Protein AF-A0A819MFK1-F1 (afdb_monomer_lite)

Foldseek 3Di:
DVLLLVLLVVLVVCVVVVPPPSVVSLVVSCVVPVDDSVSSVVSNVVVVVVVVVVVVPDDPDPPDPPVDPPPPPDPPPDDDD

Structure (mmCIF, N/CA/C/O backbone):
data_AF-A0A819MFK1-F1
#
_entry.id   AF-A0A819MFK1-F1
#
loop_
_atom_site.group_PDB
_atom_site.id
_atom_site.type_symbol
_atom_site.label_atom_id
_atom_site.label_alt_id
_atom_site.label_comp_id
_atom_site.label_asym_id
_atom_site.label_entity_id
_atom_site.label_seq_id
_atom_site.pdbx_PDB_ins_code
_atom_site.Cartn_x
_atom_site.Cartn_y
_atom_site.Cartn_z
_atom_site.occupancy
_atom_site.B_iso_or_equiv
_atom_site.auth_seq_id
_atom_site.auth_comp_id
_atom_site.auth_asym_id
_atom_site.auth_atom_id
_atom_site.pdbx_PDB_model_num
ATOM 1 N N . ARG A 1 1 ? 2.968 7.637 -10.183 1.00 85.06 1 ARG A N 1
ATOM 2 C CA . ARG A 1 1 ? 2.308 6.899 -11.295 1.00 85.06 1 ARG A CA 1
ATOM 3 C C . ARG A 1 1 ? 1.088 6.165 -10.742 1.00 85.06 1 ARG A C 1
ATOM 5 O O . ARG A 1 1 ? 1.209 5.658 -9.630 1.00 85.06 1 ARG A O 1
ATOM 12 N N . PRO A 1 2 ? -0.042 6.079 -11.470 1.00 90.62 2 PRO A N 1
ATOM 13 C CA . PRO A 1 2 ? -1.251 5.401 -10.984 1.00 90.62 2 PRO A CA 1
ATOM 14 C C . PRO A 1 2 ? -1.019 3.946 -10.550 1.00 90.62 2 PRO A C 1
ATOM 16 O O . PRO A 1 2 ? -1.563 3.512 -9.544 1.00 90.62 2 PRO A O 1
ATOM 19 N N . SER A 1 3 ? -0.146 3.219 -11.250 1.00 91.06 3 SER A N 1
ATOM 20 C CA . SER A 1 3 ? 0.230 1.836 -10.926 1.00 91.06 3 SER A CA 1
ATOM 21 C C . SER A 1 3 ? 0.900 1.690 -9.551 1.00 91.06 3 SER A C 1
ATOM 23 O O . SER A 1 3 ? 0.540 0.806 -8.774 1.00 91.06 3 SER A O 1
ATOM 25 N N . ILE A 1 4 ? 1.831 2.590 -9.220 1.00 91.19 4 ILE A N 1
ATOM 26 C CA . ILE A 1 4 ? 2.515 2.618 -7.916 1.00 91.19 4 ILE A CA 1
ATOM 27 C C . ILE A 1 4 ? 1.507 2.925 -6.803 1.00 91.19 4 ILE A C 1
ATOM 29 O O . ILE A 1 4 ? 1.505 2.251 -5.777 1.00 91.19 4 ILE A O 1
ATOM 33 N N . LEU A 1 5 ? 0.604 3.888 -7.033 1.00 91.94 5 LEU A N 1
ATOM 34 C CA . LEU A 1 5 ? -0.459 4.228 -6.084 1.00 91.94 5 LEU A CA 1
ATOM 35 C C . LEU A 1 5 ? -1.386 3.030 -5.828 1.00 91.94 5 LEU A C 1
ATOM 37 O O . LEU A 1 5 ? -1.598 2.659 -4.678 1.00 91.94 5 LEU A O 1
ATOM 41 N N . ALA A 1 6 ? -1.887 2.391 -6.890 1.00 91.38 6 ALA A N 1
ATOM 42 C CA . ALA A 1 6 ? -2.756 1.220 -6.783 1.00 91.38 6 ALA A CA 1
ATOM 43 C C . ALA A 1 6 ? -2.089 0.081 -5.996 1.00 91.38 6 ALA A C 1
ATOM 45 O O . ALA A 1 6 ? -2.722 -0.558 -5.160 1.00 91.38 6 ALA A O 1
ATOM 46 N N . SER A 1 7 ? -0.793 -0.133 -6.203 1.00 92.00 7 SER A N 1
ATOM 47 C CA . SER A 1 7 ? -0.067 -1.202 -5.512 1.00 92.00 7 SER A CA 1
ATOM 48 C C . SER A 1 7 ? 0.248 -0.903 -4.069 1.00 92.00 7 SER A C 1
ATOM 50 O O . SER A 1 7 ? 0.173 -1.792 -3.226 1.00 92.00 7 SER A O 1
ATOM 52 N N . ALA A 1 8 ? 0.549 0.352 -3.767 1.00 91.31 8 ALA A N 1
ATOM 53 C CA . ALA A 1 8 ? 0.696 0.795 -2.398 1.00 91.31 8 ALA A CA 1
ATOM 54 C C . ALA A 1 8 ? -0.639 0.662 -1.627 1.00 91.31 8 ALA A C 1
ATOM 56 O O . ALA A 1 8 ? -0.627 0.226 -0.476 1.00 91.31 8 ALA A O 1
ATOM 57 N N . CYS A 1 9 ? -1.790 0.904 -2.273 1.00 91.50 9 CYS A N 1
ATOM 58 C CA . CYS A 1 9 ? -3.114 0.609 -1.704 1.00 91.50 9 CYS A CA 1
ATOM 59 C C . CYS A 1 9 ? -3.331 -0.896 -1.467 1.00 91.50 9 CYS A C 1
ATOM 61 O O . CYS A 1 9 ? -3.802 -1.281 -0.399 1.00 91.50 9 CYS A O 1
ATOM 63 N N . ILE A 1 10 ? -2.975 -1.752 -2.433 1.00 89.69 10 ILE A N 1
ATOM 64 C CA . ILE A 1 10 ? -3.073 -3.217 -2.293 1.00 89.69 10 ILE A CA 1
ATOM 65 C C . ILE A 1 10 ? -2.209 -3.698 -1.122 1.00 89.69 10 ILE A C 1
ATOM 67 O O . ILE A 1 10 ? -2.691 -4.428 -0.257 1.00 89.69 10 ILE A O 1
ATOM 71 N N . LYS A 1 11 ? -0.958 -3.233 -1.045 1.00 87.94 11 LYS A N 1
ATOM 72 C CA . LYS A 1 11 ? -0.040 -3.521 0.063 1.00 87.94 11 LYS A CA 1
ATOM 73 C C . LYS A 1 11 ? -0.637 -3.115 1.415 1.00 87.94 11 LYS A C 1
ATOM 75 O O . LYS A 1 11 ? -0.606 -3.909 2.355 1.00 87.94 11 LYS A O 1
ATOM 80 N N . ALA A 1 12 ? -1.220 -1.918 1.506 1.00 88.31 12 ALA A N 1
ATOM 81 C CA . ALA A 1 12 ? -1.888 -1.445 2.718 1.00 88.31 12 ALA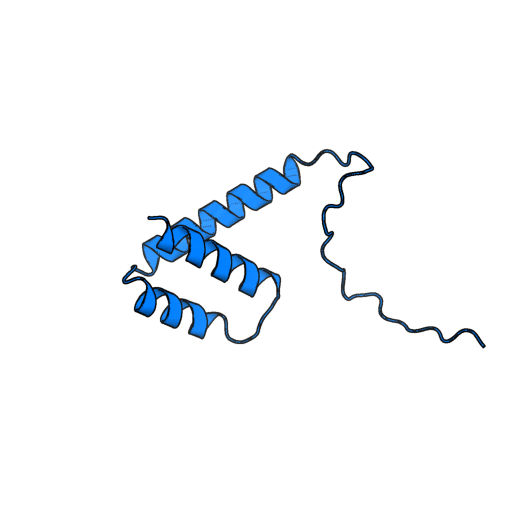 A CA 1
ATOM 82 C C . ALA A 1 12 ? -3.094 -2.308 3.108 1.00 88.31 12 ALA A C 1
ATOM 84 O O . ALA A 1 12 ? -3.220 -2.682 4.273 1.00 88.31 12 ALA A O 1
ATOM 85 N N . ALA A 1 13 ? -3.934 -2.692 2.144 1.00 87.81 13 ALA A N 1
ATOM 86 C CA . ALA A 1 13 ? -5.079 -3.562 2.396 1.00 87.81 13 ALA A CA 1
ATOM 87 C C . ALA A 1 13 ? -4.648 -4.947 2.903 1.00 87.81 13 ALA A C 1
ATOM 89 O O . ALA A 1 13 ? -5.188 -5.440 3.889 1.00 87.81 13 ALA A O 1
ATOM 90 N N . ILE A 1 14 ? -3.638 -5.555 2.279 1.00 86.06 14 ILE A N 1
ATOM 91 C CA . ILE A 1 14 ? -3.115 -6.872 2.670 1.00 86.06 14 ILE A CA 1
ATOM 92 C C . ILE A 1 14 ? -2.553 -6.832 4.093 1.00 86.06 14 ILE A C 1
ATOM 94 O O . ILE A 1 14 ? -2.842 -7.732 4.887 1.00 86.06 14 ILE A O 1
ATOM 98 N N . LYS A 1 15 ? -1.788 -5.786 4.430 1.00 83.88 15 LYS A N 1
ATOM 99 C CA . LYS A 1 15 ? -1.258 -5.610 5.786 1.00 83.88 15 LYS A CA 1
ATOM 100 C C . LYS A 1 15 ? -2.381 -5.401 6.805 1.00 83.88 15 LYS A C 1
ATOM 102 O O . LYS A 1 15 ? -2.354 -6.032 7.855 1.00 83.88 15 LYS A O 1
ATOM 107 N N . GLY A 1 16 ? -3.382 -4.576 6.487 1.00 82.31 16 GLY A N 1
ATOM 108 C CA . GLY A 1 16 ? -4.545 -4.345 7.353 1.00 82.31 16 GLY A CA 1
ATOM 109 C C . GLY A 1 16 ? -5.389 -5.603 7.586 1.00 82.31 16 GLY A C 1
ATOM 110 O O . GLY A 1 16 ? -5.884 -5.821 8.687 1.00 82.31 16 GLY A O 1
ATOM 111 N N . LEU A 1 17 ? -5.493 -6.473 6.579 1.00 84.25 17 LEU A N 1
ATOM 112 C CA . LEU A 1 17 ? -6.170 -7.770 6.671 1.00 84.25 17 LEU A CA 1
ATOM 113 C C . LEU A 1 17 ? -5.325 -8.862 7.351 1.00 84.25 17 LEU A C 1
ATOM 115 O O . LEU A 1 17 ? -5.789 -9.994 7.475 1.00 84.25 17 LEU A O 1
ATOM 119 N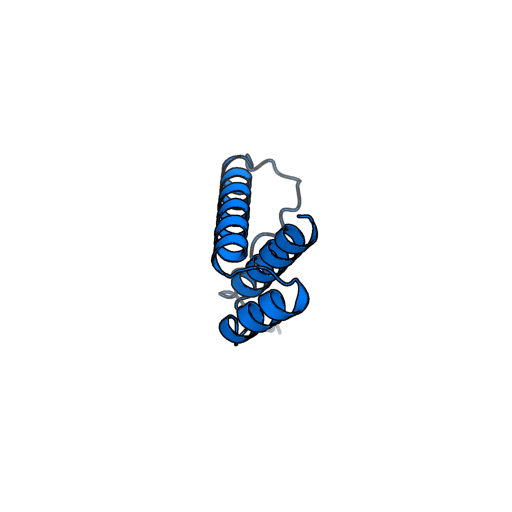 N . SER A 1 18 ? -4.098 -8.551 7.787 1.00 81.69 18 SER A N 1
ATOM 120 C CA . SER A 1 18 ? -3.167 -9.503 8.413 1.00 81.69 18 SER A CA 1
ATOM 121 C C . SER A 1 18 ? -2.955 -10.783 7.592 1.00 81.69 18 SER A C 1
ATOM 123 O O . SER A 1 18 ? -2.803 -11.879 8.140 1.00 81.69 18 SER A O 1
ATOM 125 N N . LEU A 1 19 ? -2.958 -10.662 6.261 1.00 75.81 19 LEU A N 1
ATOM 126 C CA . LEU A 1 19 ? -2.736 -11.809 5.385 1.00 75.81 19 LEU A CA 1
ATOM 127 C C . LEU A 1 19 ? -1.295 -12.312 5.548 1.00 75.81 19 LEU A C 1
ATOM 129 O O . LEU A 1 19 ? -0.342 -11.533 5.604 1.00 75.81 19 LEU A O 1
ATOM 133 N N . LYS A 1 20 ? -1.126 -13.635 5.622 1.00 75.25 20 LYS A N 1
ATOM 134 C CA . LYS A 1 20 ? 0.201 -14.267 5.681 1.00 75.25 20 LYS A CA 1
ATOM 135 C C . LYS A 1 20 ? 0.969 -13.985 4.373 1.00 75.25 20 LYS A C 1
ATOM 137 O O . LYS A 1 20 ? 0.356 -13.887 3.315 1.00 75.25 20 LYS A O 1
ATOM 142 N N . ASN A 1 21 ? 2.303 -13.910 4.446 1.00 67.94 21 ASN A N 1
ATOM 143 C CA . ASN A 1 21 ? 3.239 -13.754 3.310 1.00 67.94 21 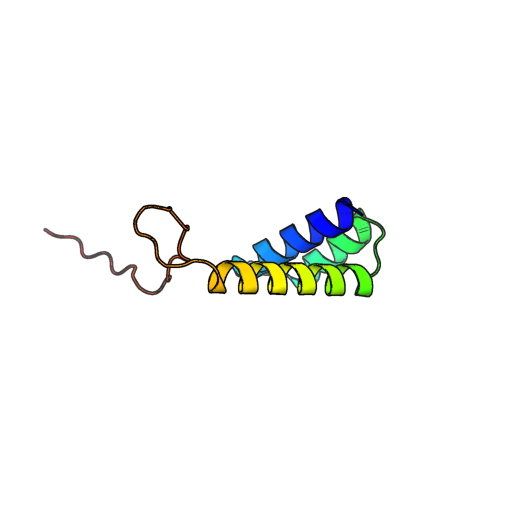ASN A CA 1
ATOM 144 C C . ASN A 1 21 ? 3.366 -12.353 2.667 1.00 67.94 21 ASN A C 1
ATOM 146 O O . ASN A 1 21 ? 3.661 -12.243 1.479 1.00 67.94 21 ASN A O 1
ATOM 150 N N . ILE A 1 22 ? 3.248 -11.272 3.446 1.00 67.69 22 ILE A N 1
ATOM 151 C CA . ILE A 1 22 ? 3.411 -9.878 2.964 1.00 67.69 22 ILE A CA 1
ATOM 152 C C . ILE A 1 22 ? 4.730 -9.655 2.196 1.00 67.69 22 ILE A C 1
ATOM 154 O O . ILE A 1 22 ? 4.747 -8.952 1.190 1.00 67.69 22 ILE A O 1
ATOM 158 N N . HIS A 1 23 ? 5.826 -10.291 2.618 1.00 70.12 23 HIS A N 1
ATOM 159 C CA . HIS A 1 23 ? 7.132 -10.143 1.965 1.00 70.12 23 HIS A CA 1
ATOM 160 C C . HIS A 1 23 ? 7.150 -10.640 0.511 1.00 70.12 23 HIS A C 1
ATOM 162 O O . HIS A 1 23 ? 7.811 -10.042 -0.329 1.00 70.12 23 HIS A O 1
ATOM 168 N N . GLN A 1 24 ? 6.380 -11.684 0.190 1.00 79.38 24 GLN A N 1
ATOM 169 C CA . GLN A 1 24 ? 6.292 -12.205 -1.180 1.00 79.38 24 GLN A CA 1
ATOM 170 C C . GLN A 1 24 ? 5.511 -11.252 -2.093 1.00 79.38 24 GLN A C 1
ATOM 172 O O . GLN A 1 24 ? 5.767 -11.175 -3.291 1.00 79.38 24 GLN A O 1
ATOM 177 N N . ILE A 1 25 ? 4.568 -10.498 -1.527 1.00 80.88 25 ILE A N 1
ATOM 178 C CA . ILE A 1 25 ? 3.718 -9.569 -2.273 1.00 80.88 25 ILE A CA 1
ATOM 179 C C . ILE A 1 25 ? 4.500 -8.335 -2.716 1.00 80.88 25 ILE A C 1
ATOM 181 O O . ILE A 1 25 ? 4.316 -7.889 -3.846 1.00 80.88 25 ILE A O 1
ATOM 185 N N . ASP A 1 26 ? 5.400 -7.824 -1.875 1.00 82.31 26 ASP A N 1
ATOM 186 C CA . ASP A 1 26 ? 6.298 -6.730 -2.258 1.00 82.31 26 ASP A CA 1
ATOM 187 C C . ASP A 1 26 ? 7.115 -7.111 -3.500 1.00 82.31 26 ASP A C 1
ATOM 189 O O . AS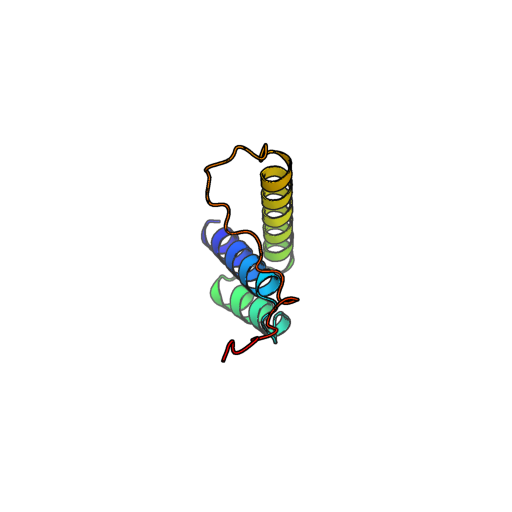P A 1 26 ? 7.113 -6.383 -4.490 1.00 82.31 26 ASP A O 1
ATOM 193 N N . GLU A 1 27 ? 7.731 -8.295 -3.505 1.00 84.19 27 GLU A N 1
ATOM 194 C CA . GLU A 1 27 ? 8.508 -8.768 -4.655 1.00 84.19 27 GLU A CA 1
ATOM 195 C C . GLU A 1 27 ? 7.662 -8.933 -5.926 1.00 84.19 27 GLU A C 1
ATOM 197 O O . GLU A 1 27 ? 8.117 -8.593 -7.022 1.00 84.19 27 GLU A O 1
ATOM 202 N N . ILE A 1 28 ? 6.429 -9.433 -5.796 1.00 85.69 28 ILE A N 1
ATOM 203 C CA . ILE A 1 28 ? 5.495 -9.581 -6.921 1.00 85.69 28 ILE A CA 1
ATOM 204 C C . ILE A 1 28 ? 5.116 -8.207 -7.490 1.00 85.69 28 ILE A C 1
ATOM 206 O O . ILE A 1 28 ? 5.157 -8.009 -8.705 1.00 85.69 28 ILE A O 1
ATOM 210 N N . ILE A 1 29 ? 4.789 -7.243 -6.627 1.00 85.50 29 ILE A N 1
ATOM 211 C CA . ILE A 1 29 ? 4.413 -5.882 -7.027 1.00 85.50 29 ILE A CA 1
ATOM 212 C C . ILE A 1 29 ? 5.563 -5.191 -7.767 1.00 85.50 29 ILE A C 1
ATOM 214 O O . ILE A 1 29 ? 5.342 -4.597 -8.828 1.00 85.50 29 ILE A O 1
ATOM 218 N N . LEU A 1 30 ? 6.786 -5.281 -7.234 1.00 87.69 30 LEU A N 1
ATOM 219 C CA . LEU A 1 30 ? 7.963 -4.667 -7.852 1.00 87.69 30 LEU A CA 1
ATOM 220 C C . LEU A 1 30 ? 8.209 -5.212 -9.262 1.00 87.69 30 LEU A C 1
ATOM 222 O O . LEU A 1 30 ? 8.451 -4.430 -10.185 1.00 87.69 30 LEU A O 1
ATOM 226 N N . LYS A 1 31 ? 8.084 -6.536 -9.438 1.00 87.12 31 LYS A N 1
ATOM 227 C CA . LYS A 1 31 ? 8.235 -7.205 -10.740 1.00 87.12 31 LYS A CA 1
ATOM 228 C C . LYS A 1 31 ? 7.133 -6.818 -11.728 1.00 87.12 31 LYS A C 1
ATOM 230 O O . LYS A 1 31 ? 7.427 -6.595 -12.896 1.00 87.12 31 LYS A O 1
ATOM 235 N N . LEU A 1 32 ? 5.881 -6.707 -11.282 1.00 87.44 32 LEU A N 1
ATOM 236 C CA . LEU A 1 32 ? 4.751 -6.384 -12.164 1.00 87.44 32 LEU A CA 1
ATOM 237 C C . LEU A 1 32 ? 4.798 -4.943 -12.684 1.00 87.44 32 LE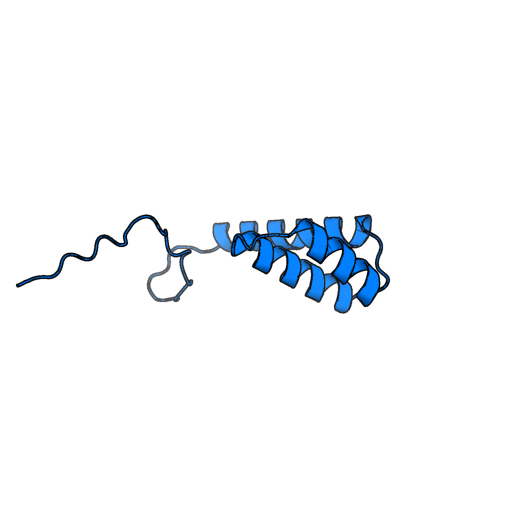U A C 1
ATOM 239 O O . LEU A 1 32 ? 4.489 -4.683 -13.846 1.00 87.44 32 LEU A O 1
ATOM 243 N N . ILE A 1 33 ? 5.174 -3.991 -11.831 1.00 86.75 33 ILE A N 1
ATOM 244 C CA . ILE A 1 33 ? 5.021 -2.555 -12.129 1.00 86.75 33 ILE A CA 1
ATOM 245 C C . ILE A 1 33 ? 6.330 -1.899 -12.539 1.00 86.75 33 ILE A C 1
ATOM 247 O O . ILE A 1 33 ? 6.325 -0.740 -12.957 1.00 86.75 33 ILE A O 1
ATOM 251 N N . HIS A 1 34 ? 7.432 -2.651 -12.485 1.00 86.31 34 HIS A N 1
ATOM 252 C CA . HIS A 1 34 ? 8.766 -2.152 -12.805 1.00 86.31 34 HIS A CA 1
ATOM 253 C C . HIS A 1 34 ? 9.068 -0.885 -11.986 1.00 86.31 34 HIS A C 1
ATOM 255 O O . HIS A 1 34 ? 9.457 0.162 -12.505 1.00 86.31 34 HIS A O 1
ATOM 261 N N . CYS A 1 35 ? 8.791 -0.978 -10.687 1.00 85.00 35 CYS A N 1
ATOM 262 C CA . CYS A 1 35 ? 8.972 0.074 -9.692 1.00 85.00 35 CYS A CA 1
ATOM 263 C C . CYS A 1 35 ? 10.079 -0.358 -8.728 1.00 85.00 35 CYS A C 1
ATOM 265 O O . CYS A 1 35 ? 10.267 -1.553 -8.497 1.00 85.00 35 CYS A O 1
ATOM 267 N N . ASN A 1 36 ? 10.830 0.601 -8.186 1.00 88.06 36 ASN A N 1
ATOM 268 C CA . ASN A 1 36 ? 11.834 0.300 -7.172 1.00 88.06 36 ASN A CA 1
ATOM 269 C C . ASN A 1 36 ? 11.208 0.244 -5.763 1.00 88.06 36 ASN A C 1
ATOM 271 O O . ASN A 1 36 ? 10.176 0.856 -5.480 1.00 88.06 36 ASN A O 1
ATOM 275 N N . GLN A 1 37 ? 11.850 -0.492 -4.853 1.00 89.25 37 GLN A N 1
ATOM 276 C CA . GLN A 1 37 ? 11.324 -0.705 -3.498 1.00 89.25 37 GLN A CA 1
ATOM 277 C C . GLN A 1 37 ? 11.168 0.597 -2.706 1.00 89.25 37 GLN A C 1
ATOM 279 O O . GLN A 1 37 ? 10.273 0.705 -1.866 1.00 89.25 37 GLN A O 1
ATOM 284 N N . ILE A 1 38 ? 12.015 1.589 -2.983 1.00 90.81 38 ILE A N 1
ATOM 285 C CA . ILE A 1 38 ? 12.009 2.883 -2.298 1.00 90.81 38 ILE A CA 1
ATOM 286 C C . ILE A 1 38 ? 10.730 3.650 -2.649 1.00 90.81 38 ILE A C 1
ATOM 288 O O . ILE A 1 38 ? 10.013 4.087 -1.752 1.00 90.81 38 ILE A O 1
ATOM 292 N N . GLU A 1 39 ? 10.391 3.750 -3.933 1.00 90.00 39 GLU A N 1
ATOM 293 C CA . GLU A 1 39 ? 9.184 4.414 -4.433 1.00 90.00 39 GLU A CA 1
ATOM 294 C C . GLU A 1 39 ? 7.908 3.758 -3.906 1.00 90.00 39 GLU A C 1
ATOM 296 O O . GLU A 1 39 ? 6.990 4.457 -3.461 1.00 90.00 39 GLU A O 1
ATOM 301 N N . LEU A 1 40 ? 7.846 2.422 -3.925 1.00 90.12 40 LEU A N 1
ATOM 302 C CA . LEU A 1 40 ? 6.701 1.682 -3.398 1.00 90.12 40 LEU A CA 1
ATOM 303 C C . LEU A 1 40 ? 6.543 1.916 -1.891 1.00 90.12 40 LEU A C 1
ATOM 305 O O . LEU A 1 40 ? 5.439 2.205 -1.430 1.00 90.12 40 LEU A O 1
ATOM 309 N N . SER A 1 41 ? 7.640 1.834 -1.134 1.00 90.75 41 SER A N 1
ATOM 310 C CA . SER A 1 41 ? 7.633 2.022 0.323 1.00 90.75 41 SER A CA 1
ATOM 311 C C . SER A 1 41 ? 7.260 3.449 0.713 1.00 90.75 41 SER A C 1
ATOM 313 O O . SER A 1 41 ? 6.439 3.645 1.608 1.00 90.75 41 SER A O 1
ATOM 315 N N . HIS A 1 42 ? 7.800 4.442 0.006 1.00 93.19 42 HIS A N 1
ATOM 316 C CA . HIS A 1 42 ? 7.470 5.847 0.219 1.00 93.19 42 HIS A CA 1
ATOM 317 C C . HIS A 1 42 ? 5.989 6.127 -0.076 1.00 93.19 42 HIS A C 1
ATOM 319 O O . HIS A 1 42 ? 5.293 6.736 0.735 1.00 93.19 42 HIS A O 1
ATOM 325 N N . THR A 1 43 ? 5.473 5.624 -1.201 1.00 93.12 43 THR A N 1
ATOM 326 C CA . THR A 1 43 ? 4.057 5.805 -1.573 1.00 93.12 43 THR A CA 1
ATOM 327 C C . THR A 1 43 ? 3.125 5.126 -0.570 1.00 93.12 43 THR A C 1
ATOM 329 O O . THR A 1 43 ? 2.116 5.700 -0.166 1.00 93.12 43 THR A O 1
ATOM 332 N N . TYR A 1 44 ? 3.481 3.920 -0.132 1.00 92.75 44 TYR A N 1
ATOM 333 C CA . TYR A 1 44 ? 2.761 3.191 0.904 1.00 92.75 44 TYR A CA 1
ATOM 334 C C . TYR A 1 44 ? 2.695 3.975 2.221 1.00 92.75 44 TYR A C 1
ATOM 336 O O . TYR A 1 44 ? 1.609 4.144 2.773 1.00 92.75 44 TYR A O 1
ATOM 344 N N . TYR A 1 45 ? 3.821 4.532 2.672 1.00 94.38 45 TYR A N 1
ATOM 345 C CA . TYR A 1 45 ? 3.860 5.369 3.869 1.00 94.38 45 TYR A CA 1
ATOM 346 C C . TYR A 1 45 ? 2.938 6.592 3.748 1.00 94.38 45 TYR A C 1
ATOM 348 O O . TYR A 1 45 ? 2.175 6.882 4.668 1.00 94.38 45 TYR A O 1
ATOM 356 N N . MET A 1 46 ? 2.936 7.276 2.598 1.00 94.44 46 MET A N 1
ATOM 357 C CA . MET A 1 46 ? 2.035 8.412 2.366 1.00 94.44 46 MET A CA 1
ATOM 358 C C . MET A 1 46 ? 0.553 8.020 2.447 1.00 94.44 46 MET A C 1
ATOM 360 O O . MET A 1 46 ? -0.243 8.772 3.008 1.00 94.44 46 MET A O 1
ATOM 364 N N . ILE A 1 47 ? 0.173 6.851 1.921 1.00 91.62 47 ILE A N 1
ATOM 365 C CA . ILE A 1 47 ? -1.204 6.339 2.022 1.00 91.62 47 ILE A CA 1
ATOM 366 C C . ILE A 1 47 ? -1.574 6.067 3.479 1.00 91.62 47 ILE A C 1
ATOM 368 O O . ILE A 1 47 ? -2.667 6.445 3.899 1.00 91.62 47 ILE A O 1
ATOM 372 N N . GLU A 1 48 ? -0.681 5.454 4.261 1.00 89.31 48 GLU A N 1
ATOM 373 C CA . GLU A 1 48 ? -0.938 5.230 5.686 1.00 89.31 48 GLU A CA 1
ATOM 374 C C . GLU A 1 48 ? -1.125 6.552 6.436 1.00 89.31 48 GLU A C 1
ATOM 376 O O . GLU A 1 48 ? -2.073 6.676 7.208 1.00 89.31 48 GLU A O 1
ATOM 381 N N . GLN A 1 49 ? -0.298 7.567 6.168 1.00 90.19 49 GLN A N 1
ATOM 382 C CA . GLN A 1 49 ? -0.454 8.895 6.773 1.00 90.19 49 GLN A CA 1
ATOM 383 C C . GLN A 1 49 ? -1.780 9.563 6.383 1.00 90.19 49 GLN A C 1
ATOM 385 O O . GLN A 1 49 ? -2.477 10.102 7.244 1.00 90.19 49 GLN A O 1
ATOM 390 N N . LEU A 1 50 ? -2.173 9.488 5.107 1.00 89.50 50 LEU A N 1
ATOM 391 C CA . LEU A 1 50 ? -3.466 9.998 4.642 1.00 89.50 50 LEU A CA 1
ATOM 392 C C . LEU A 1 50 ? -4.634 9.279 5.321 1.00 89.50 50 LEU A C 1
ATOM 394 O O . LEU A 1 50 ? -5.598 9.924 5.730 1.00 89.50 50 LEU A O 1
ATOM 398 N N . PHE A 1 51 ? -4.542 7.960 5.479 1.00 86.38 51 PHE A N 1
ATOM 399 C CA . PHE A 1 51 ? -5.562 7.173 6.160 1.00 86.38 51 PHE A CA 1
ATOM 400 C C . PHE A 1 51 ? -5.655 7.524 7.651 1.00 86.38 51 PHE A C 1
ATOM 402 O O . PHE A 1 51 ? -6.755 7.718 8.162 1.00 86.38 51 PHE A O 1
ATOM 409 N N . GLN A 1 52 ? -4.524 7.694 8.340 1.00 84.69 52 GLN A N 1
ATOM 410 C CA . GLN A 1 52 ? -4.503 8.140 9.738 1.00 84.69 52 GLN A CA 1
ATOM 411 C C . GLN A 1 52 ? -5.083 9.548 9.901 1.00 84.69 52 GLN A C 1
ATOM 413 O O . GLN A 1 52 ? -5.914 9.780 10.778 1.00 84.69 52 GLN A O 1
ATOM 418 N N . SER A 1 53 ? -4.711 10.475 9.016 1.00 85.44 53 SER A N 1
ATOM 419 C CA . SER A 1 53 ? -5.285 11.821 8.997 1.00 85.44 53 SER A CA 1
ATOM 420 C C . SER A 1 53 ? -6.796 11.784 8.747 1.00 85.44 53 SER A C 1
ATOM 422 O O . SER A 1 53 ? -7.551 12.500 9.404 1.00 85.44 53 SER A O 1
ATOM 424 N N . TYR A 1 54 ? -7.266 10.915 7.848 1.00 85.81 54 TYR A N 1
ATOM 425 C CA . TYR A 1 54 ? -8.694 10.698 7.633 1.00 85.81 54 TYR A CA 1
ATOM 426 C C . TYR A 1 54 ? -9.382 10.216 8.914 1.00 85.81 54 TYR A C 1
ATOM 428 O O . TYR A 1 54 ? -10.357 10.836 9.330 1.00 85.81 54 TYR A O 1
ATOM 436 N N . LEU A 1 55 ? -8.848 9.188 9.581 1.00 82.38 55 LEU A N 1
ATOM 437 C CA . LEU A 1 55 ? -9.402 8.665 10.835 1.00 82.38 55 LEU A CA 1
ATOM 438 C C . LEU A 1 55 ? -9.494 9.734 11.933 1.00 82.38 55 LEU A C 1
ATOM 440 O O . LEU A 1 55 ? -10.516 9.819 12.608 1.00 82.38 55 LEU A O 1
ATOM 444 N N . GLN A 1 56 ? -8.473 10.580 12.078 1.00 83.19 56 GLN A N 1
ATOM 445 C CA . GLN A 1 56 ? -8.468 11.676 13.057 1.00 83.19 56 GLN A CA 1
ATOM 446 C C . GLN A 1 56 ? -9.494 12.773 12.732 1.00 83.19 56 GLN A C 1
ATOM 448 O O . GLN A 1 56 ? -10.067 13.379 13.636 1.00 83.19 56 GLN A O 1
ATOM 453 N N . ASN A 1 57 ? -9.746 13.019 11.445 1.00 77.69 57 ASN A N 1
ATOM 454 C CA . ASN A 1 57 ? -10.698 14.027 10.977 1.00 77.69 57 ASN A CA 1
ATOM 455 C C . ASN A 1 57 ? -12.153 13.529 10.937 1.00 77.69 57 ASN A C 1
ATOM 457 O O . ASN A 1 57 ? -13.078 14.332 10.763 1.00 77.69 57 ASN A O 1
ATOM 461 N N . ILE A 1 58 ? -12.395 12.226 11.120 1.00 71.88 58 ILE A N 1
ATOM 462 C CA . ILE A 1 58 ? -13.745 11.701 11.322 1.00 71.88 58 ILE A CA 1
ATOM 463 C C . ILE A 1 58 ? -14.225 12.144 12.711 1.00 71.88 58 ILE A C 1
ATOM 465 O O . ILE A 1 58 ? -13.981 11.488 13.721 1.00 71.88 58 ILE A O 1
ATOM 469 N N . LYS A 1 59 ? -14.989 13.244 12.774 1.00 56.53 59 LYS A N 1
ATOM 470 C CA . LYS A 1 59 ? -15.902 13.458 13.909 1.00 56.53 59 LYS A CA 1
ATOM 471 C C . LYS A 1 59 ? -16.848 12.249 13.970 1.00 56.53 59 LYS A C 1
ATOM 473 O O . LYS A 1 59 ? -17.413 11.918 12.921 1.00 56.53 59 LYS A O 1
ATOM 478 N N . PRO A 1 60 ? -17.078 11.617 15.138 1.00 53.12 60 PRO A N 1
ATOM 479 C CA . PRO A 1 60 ? -18.044 10.531 15.292 1.00 53.12 60 PRO A CA 1
ATOM 480 C C . PRO A 1 60 ? -19.468 11.086 15.137 1.00 53.12 60 PRO A C 1
ATOM 482 O O . PRO A 1 60 ? -20.208 11.301 16.090 1.00 53.12 60 PRO A O 1
ATOM 485 N N . SER A 1 61 ? -19.843 11.391 13.901 1.00 52.12 61 SER A N 1
ATOM 486 C CA . SER A 1 61 ? -21.191 11.758 13.510 1.00 52.12 61 SER A CA 1
ATOM 487 C C . SER A 1 61 ? -21.948 10.458 13.292 1.00 52.12 61 SER A C 1
ATOM 489 O O . SER A 1 61 ? -21.666 9.703 12.354 1.00 52.12 61 SER A O 1
ATOM 491 N N . SER A 1 62 ? -22.880 10.168 14.203 1.00 52.59 62 SER A N 1
ATOM 492 C CA . SER A 1 62 ? -23.809 9.050 14.063 1.00 52.59 62 SER A CA 1
ATOM 493 C C . SER A 1 62 ? -24.400 9.075 12.645 1.00 52.59 62 SER A C 1
ATOM 495 O O . SER A 1 62 ? -24.867 10.126 12.208 1.00 52.59 62 SER A O 1
ATOM 497 N N . LYS A 1 63 ? -24.401 7.926 11.953 1.00 51.47 63 LYS A N 1
ATOM 498 C CA . LYS A 1 63 ? -24.993 7.663 10.616 1.00 51.47 63 LYS A CA 1
ATOM 499 C C . LYS A 1 63 ? -24.076 7.663 9.384 1.00 51.47 63 LYS A C 1
ATOM 501 O O . LYS A 1 63 ? -24.594 7.505 8.280 1.00 51.47 63 LYS A O 1
ATOM 506 N N . ARG A 1 64 ? -22.746 7.700 9.504 1.00 53.72 64 ARG A N 1
ATOM 507 C CA . ARG A 1 64 ? -21.893 7.159 8.422 1.00 53.72 64 ARG A CA 1
ATOM 508 C C . ARG A 1 64 ? -21.376 5.793 8.841 1.00 53.72 64 ARG A C 1
ATOM 510 O O . ARG A 1 64 ? -20.698 5.676 9.853 1.00 53.72 64 ARG A O 1
ATOM 517 N N . ARG A 1 65 ? -21.733 4.756 8.074 1.00 51.69 65 ARG A N 1
ATOM 518 C CA . ARG A 1 65 ? -21.157 3.411 8.194 1.00 51.69 65 ARG A CA 1
ATOM 519 C C . ARG A 1 65 ? -19.678 3.496 7.813 1.00 51.69 65 ARG A C 1
ATOM 521 O O . ARG A 1 65 ? -19.309 3.199 6.685 1.00 51.69 65 ARG A O 1
ATOM 528 N N . CYS A 1 66 ? -18.838 3.946 8.739 1.00 53.22 66 CYS A N 1
ATOM 529 C CA . CYS A 1 66 ? -17.457 3.506 8.740 1.00 53.22 66 CYS A CA 1
ATOM 530 C C . CYS A 1 66 ? -17.532 2.016 9.072 1.00 53.22 66 CYS A C 1
ATOM 532 O O . CYS A 1 66 ? -18.111 1.653 10.097 1.00 53.22 66 CYS A O 1
ATOM 534 N N . LEU A 1 67 ? -17.044 1.155 8.178 1.00 49.50 67 LEU A N 1
ATOM 535 C CA . LEU A 1 67 ? -16.764 -0.226 8.548 1.00 49.50 67 LEU A CA 1
ATOM 536 C C . LEU A 1 67 ? -15.662 -0.138 9.603 1.00 49.50 67 LEU A C 1
ATOM 538 O O . LEU A 1 67 ? -14.492 0.058 9.288 1.00 49.50 67 LEU A O 1
ATOM 542 N N . VAL A 1 68 ? -16.084 -0.132 10.865 1.00 49.88 68 VAL A N 1
ATOM 543 C CA . VAL A 1 68 ? -15.210 -0.262 12.024 1.00 49.88 68 VAL A CA 1
ATOM 544 C C . VAL A 1 68 ? -14.435 -1.568 11.827 1.00 49.88 68 VAL A C 1
ATOM 546 O O . VAL A 1 68 ? -15.047 -2.548 11.384 1.00 49.88 68 VAL A O 1
ATOM 549 N N . PRO A 1 69 ? -13.119 -1.616 12.099 1.00 45.09 69 PRO A N 1
ATOM 550 C CA . PRO A 1 69 ? -12.421 -2.892 12.151 1.00 45.09 69 PRO A CA 1
ATOM 551 C C . PRO A 1 69 ? -13.190 -3.808 13.105 1.00 45.09 69 PRO A C 1
ATOM 553 O O . PRO A 1 69 ? -13.463 -3.435 14.244 1.00 45.09 69 PRO A O 1
ATOM 556 N N . ILE A 1 70 ? -13.615 -4.972 12.609 1.00 48.22 70 ILE A N 1
ATOM 557 C CA . ILE A 1 70 ? -14.229 -5.991 13.454 1.00 48.22 70 ILE A CA 1
ATOM 558 C C . ILE A 1 70 ? -13.132 -6.423 14.414 1.00 48.22 70 ILE A C 1
ATOM 560 O O . ILE A 1 70 ? -12.187 -7.107 14.024 1.00 48.22 70 ILE A O 1
ATOM 564 N N . ASP A 1 71 ? -13.252 -5.972 15.654 1.00 41.22 71 ASP A N 1
ATOM 565 C CA . ASP A 1 71 ? -12.490 -6.492 16.768 1.00 41.22 71 ASP A CA 1
ATOM 566 C C . ASP A 1 71 ? -12.807 -7.994 16.839 1.00 41.22 71 ASP A C 1
ATOM 568 O O . ASP A 1 71 ? -13.914 -8.413 17.186 1.00 41.22 71 ASP A O 1
ATOM 572 N N . THR A 1 72 ? -11.868 -8.839 16.413 1.00 49.47 72 THR A N 1
ATOM 573 C CA . THR A 1 72 ? -11.998 -10.309 16.395 1.00 49.47 72 THR A CA 1
ATOM 574 C C . THR A 1 72 ? -12.053 -10.926 17.799 1.00 49.47 72 THR A C 1
ATOM 576 O O . THR A 1 72 ? -11.955 -12.139 17.960 1.00 49.47 72 THR A O 1
ATOM 579 N N . SER A 1 73 ? -12.225 -10.109 18.832 1.00 46.16 73 SER A N 1
ATOM 580 C CA . SER A 1 73 ? -12.213 -10.478 20.243 1.00 46.16 73 SER A CA 1
ATOM 581 C C . SER A 1 73 ? -13.591 -10.886 20.795 1.00 46.16 73 SER A C 1
ATOM 583 O O . SER A 1 73 ? -13.712 -11.150 21.987 1.00 46.16 73 SER A O 1
ATOM 585 N N . SER A 1 74 ? -14.645 -11.004 19.976 1.00 42.94 74 SER A N 1
ATOM 586 C CA . SER A 1 74 ? -15.974 -11.444 20.448 1.00 42.94 74 SER A CA 1
ATOM 587 C C . SER A 1 74 ? -16.708 -12.368 19.466 1.00 42.94 74 SER A C 1
ATOM 589 O O . SER A 1 74 ? -17.758 -12.031 18.930 1.00 42.94 74 SER A O 1
ATOM 591 N N . GLN A 1 75 ? -16.189 -13.582 19.265 1.00 39.78 75 GLN A N 1
ATOM 592 C CA . GLN A 1 75 ? -17.009 -14.734 18.866 1.00 39.78 75 GLN A CA 1
ATOM 593 C C . GLN A 1 75 ? -17.065 -15.748 20.018 1.00 39.78 75 GLN A C 1
ATOM 595 O O . GLN A 1 75 ? -16.502 -16.835 19.941 1.00 39.78 75 GLN A O 1
ATOM 600 N N . GLN A 1 76 ? -17.769 -15.406 21.100 1.00 39.09 76 GLN A N 1
ATOM 601 C CA . GLN A 1 76 ? -18.427 -16.428 21.913 1.00 39.09 76 GLN A CA 1
ATOM 602 C C . GLN A 1 76 ? -19.856 -16.579 21.391 1.00 39.09 76 GLN A C 1
ATOM 604 O O . GLN A 1 76 ? -20.740 -15.781 21.686 1.00 39.09 76 GLN A O 1
ATOM 609 N N . LEU A 1 77 ? -20.061 -17.609 20.571 1.00 36.75 77 LEU A N 1
ATOM 610 C CA . LEU A 1 77 ? -21.377 -18.138 20.233 1.00 36.75 77 LEU A CA 1
ATOM 611 C C . LEU A 1 77 ? -22.027 -18.689 21.510 1.00 36.75 77 LEU A C 1
ATOM 613 O O . LEU A 1 77 ? -21.818 -19.846 21.872 1.00 36.75 77 LEU A O 1
ATOM 617 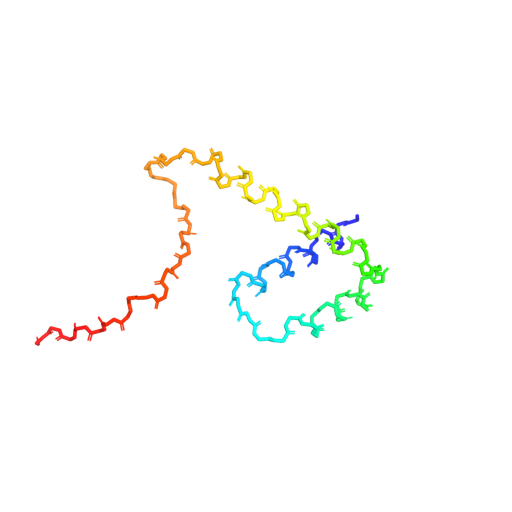N N . THR A 1 78 ? -22.842 -17.889 22.189 1.00 36.56 78 THR A N 1
ATOM 618 C CA . THR A 1 78 ? -23.848 -18.420 23.109 1.00 36.56 78 THR A CA 1
ATOM 619 C C . THR A 1 78 ? -25.055 -18.871 22.291 1.00 36.56 78 THR A C 1
ATOM 621 O O . THR A 1 78 ? -25.892 -18.079 21.865 1.00 36.56 78 THR A O 1
ATOM 624 N N . LYS A 1 79 ? -25.144 -20.187 22.056 1.00 43.25 79 LYS A N 1
ATOM 625 C CA . LYS A 1 79 ? -26.414 -20.854 21.744 1.00 43.25 79 LYS A CA 1
ATOM 626 C C . LYS A 1 79 ? -27.380 -20.557 22.892 1.00 43.25 79 LYS A C 1
ATOM 628 O O . LYS A 1 79 ? -27.177 -21.043 24.004 1.00 43.25 79 LYS A O 1
ATOM 633 N N . VAL A 1 80 ? -28.414 -19.767 22.631 1.00 38.06 80 VAL A N 1
ATOM 634 C CA . VAL A 1 80 ? -29.576 -19.688 23.517 1.00 38.06 80 VAL A CA 1
ATOM 635 C C . VAL A 1 80 ? -30.545 -20.788 23.088 1.00 38.06 80 VAL A C 1
ATOM 637 O O . VAL A 1 80 ? -30.950 -20.818 21.932 1.00 38.06 80 VAL A O 1
ATOM 640 N N . LYS A 1 81 ? -30.761 -21.692 24.051 1.00 41.66 81 LYS A N 1
ATOM 641 C CA . LYS A 1 81 ? -31.715 -22.806 24.200 1.00 41.66 81 LYS A CA 1
ATOM 642 C C . LYS A 1 81 ? -32.626 -23.151 23.024 1.00 41.66 81 LYS A C 1
ATOM 644 O O . LYS A 1 81 ? -33.478 -22.313 22.669 1.00 41.66 81 LYS A O 1
#

pLDDT: mean 74.82, std 18.81, range [36.56, 94.44]

Radius of gyration: 17.15 Å; chains: 1; bounding box: 44×37×37 Å

Secondary structure (DSSP, 8-state):
-HHHHHHHHHHHHHHHTT-TTHHHHHHHHHHHHT--HHHHHHHHHHHHHHHHHHHHH----TT--------TT--------

Sequence (81 aa):
RPSILASACIKAAIKGLSLKNIHQIDEIILKLIHCNQIELSHTYYMIEQLFQSYLQNIKPSSKRRCLVPIDTSSQQLTKVK